Protein AF-A0A835STU7-F1 (afdb_monomer)

Solvent-accessible surface area (backbone atoms only — not comparable to full-atom values): 8896 Å² total; per-residue (Å²): 137,88,80,84,80,77,76,86,88,68,85,77,86,77,66,73,61,92,56,50,31,38,52,43,70,37,87,86,48,97,60,89,40,84,34,76,52,24,31,50,14,72,85,78,58,50,81,31,43,66,49,68,72,41,25,48,78,82,89,59,41,27,31,42,67,61,42,53,78,43,47,87,79,51,60,72,68,56,45,70,73,36,43,72,59,64,46,93,79,81,82,77,76,84,84,81,75,82,87,78,90,77,93,77,83,86,80,93,76,85,87,77,86,77,77,75,83,69,71,57,78,34,59,69,80,65,62,78,86,75,133

pLDDT: mean 74.26, std 24.06, range [31.44, 98.31]

Secondary structure (DSSP, 8-state):
-----------------SS-EEEEE-TT-SS--EEEEEEE-TTT--EEESSTTTEEESSSEEEHHHHHHTGGGS-HHHHHH-HHHHSSS-PPP---------------------------EEPTT------

Structure (mmCIF, N/CA/C/O backbone):
data_AF-A0A835STU7-F1
#
_entry.id   AF-A0A835STU7-F1
#
loop_
_atom_site.group_PDB
_atom_site.id
_atom_site.type_symbol
_atom_site.label_atom_id
_atom_site.label_alt_id
_atom_site.label_comp_id
_atom_site.label_asym_id
_atom_site.label_entity_id
_atom_site.label_seq_id
_atom_site.pdbx_PDB_ins_code
_atom_site.Cartn_x
_atom_site.Cartn_y
_atom_site.Cartn_z
_atom_site.occupancy
_atom_site.B_iso_or_equiv
_atom_site.auth_seq_id
_atom_site.auth_comp_id
_atom_site.auth_asym_id
_atom_site.auth_atom_id
_atom_site.pdbx_PDB_model_num
ATOM 1 N N . MET A 1 1 ? 35.323 -44.794 -15.239 1.00 39.56 1 MET A N 1
ATOM 2 C CA . MET A 1 1 ? 35.415 -43.338 -15.467 1.00 39.56 1 MET A CA 1
ATOM 3 C C . MET A 1 1 ? 34.112 -42.729 -14.961 1.00 39.56 1 MET A C 1
ATOM 5 O O . MET A 1 1 ? 33.110 -42.823 -15.655 1.00 39.56 1 MET A O 1
ATOM 9 N N . HIS A 1 2 ? 34.075 -42.256 -13.714 1.00 40.91 2 HIS A N 1
ATOM 10 C CA . HIS A 1 2 ? 32.907 -41.552 -13.175 1.00 40.91 2 HIS A CA 1
ATOM 11 C C . HIS A 1 2 ? 32.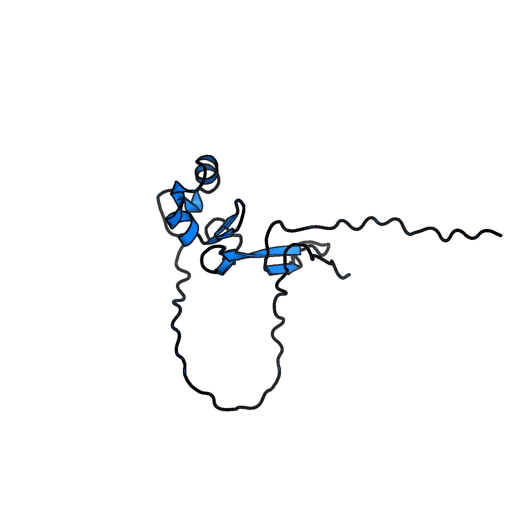988 -40.099 -13.643 1.00 40.91 2 HIS A C 1
ATOM 13 O O . HIS A 1 2 ? 33.998 -39.441 -13.399 1.00 40.91 2 HIS A O 1
ATOM 19 N N . SER A 1 3 ? 31.967 -39.625 -14.350 1.00 51.34 3 SER A N 1
ATOM 20 C CA . SER A 1 3 ? 31.845 -38.21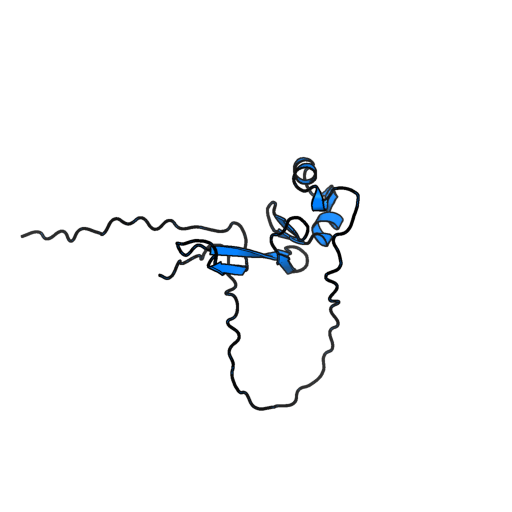9 -14.728 1.00 51.34 3 SER A CA 1
ATOM 21 C C . SER A 1 3 ? 30.687 -37.611 -13.951 1.00 51.34 3 SER A C 1
ATOM 23 O O . SER A 1 3 ? 29.542 -37.656 -14.392 1.00 51.34 3 SER A O 1
ATOM 25 N N . ASP A 1 4 ? 31.007 -37.051 -12.787 1.00 45.44 4 ASP A N 1
ATOM 26 C CA . ASP A 1 4 ? 30.168 -36.076 -12.102 1.00 45.44 4 ASP A CA 1
ATOM 27 C C . ASP A 1 4 ? 30.160 -34.782 -12.923 1.00 45.44 4 ASP A C 1
ATOM 29 O O . ASP A 1 4 ? 31.134 -34.025 -12.958 1.00 45.44 4 ASP A O 1
ATOM 33 N N . ALA A 1 5 ? 29.056 -34.535 -13.625 1.00 53.34 5 ALA A N 1
ATOM 34 C CA . ALA A 1 5 ? 28.780 -33.234 -14.210 1.00 53.34 5 ALA A CA 1
ATOM 35 C C . ALA A 1 5 ? 28.421 -32.268 -13.074 1.00 53.34 5 ALA A C 1
ATOM 37 O O . ALA A 1 5 ? 27.319 -32.303 -12.525 1.00 53.34 5 ALA A O 1
ATOM 38 N N . GLY A 1 6 ? 29.389 -31.428 -12.704 1.00 46.69 6 GLY A N 1
ATOM 39 C CA . GLY A 1 6 ? 29.225 -30.379 -11.708 1.00 46.69 6 GLY A CA 1
ATOM 40 C C . GLY A 1 6 ? 28.032 -29.475 -12.020 1.00 46.69 6 GLY A C 1
ATOM 41 O O . GLY A 1 6 ? 27.916 -28.915 -13.110 1.00 46.69 6 GLY A O 1
ATOM 42 N N . ALA A 1 7 ? 27.147 -29.324 -11.038 1.00 55.91 7 ALA A N 1
ATOM 43 C CA . ALA A 1 7 ? 26.067 -28.353 -11.074 1.00 55.91 7 ALA A CA 1
ATOM 44 C C . ALA A 1 7 ? 26.646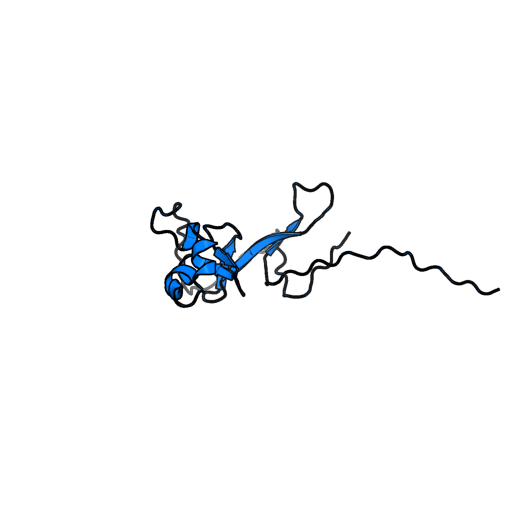 -26.922 -11.069 1.00 55.91 7 ALA A C 1
ATOM 46 O O . ALA A 1 7 ? 27.470 -26.611 -10.203 1.00 55.91 7 ALA A O 1
ATOM 47 N N . PRO A 1 8 ? 26.221 -26.014 -11.968 1.00 55.09 8 PRO A N 1
ATOM 48 C CA . PRO A 1 8 ? 26.595 -24.613 -11.861 1.00 55.09 8 PRO A CA 1
ATOM 49 C C . PRO A 1 8 ? 25.890 -23.989 -10.651 1.00 55.09 8 PRO A C 1
ATOM 51 O O . PRO A 1 8 ? 24.695 -23.688 -10.664 1.00 55.09 8 PRO A O 1
ATOM 54 N N . GLY A 1 9 ? 26.664 -23.808 -9.582 1.00 56.66 9 GLY A N 1
ATOM 55 C CA . GLY A 1 9 ? 26.298 -23.036 -8.405 1.00 56.66 9 GLY A CA 1
ATOM 56 C C . GLY A 1 9 ? 26.135 -21.558 -8.752 1.00 56.66 9 GLY A C 1
ATOM 57 O O . GLY A 1 9 ? 27.097 -20.798 -8.766 1.00 56.66 9 GLY A O 1
ATOM 58 N N . GLY A 1 10 ? 24.895 -21.153 -8.999 1.00 57.88 10 GLY A N 1
ATOM 59 C CA . GLY A 1 10 ? 24.455 -19.763 -9.027 1.00 57.88 10 GLY A CA 1
ATOM 60 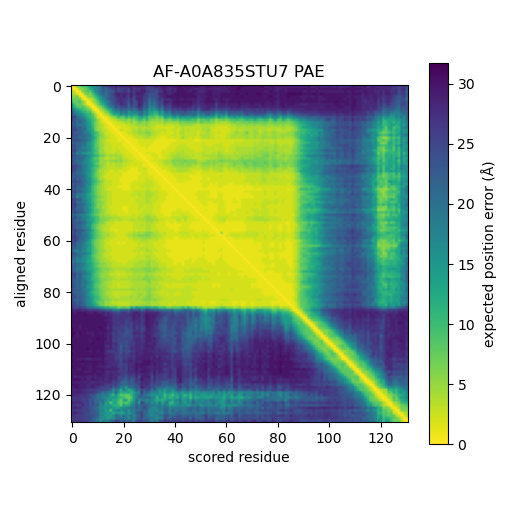C C . GLY A 1 10 ? 23.115 -19.685 -8.314 1.00 57.88 10 GLY A C 1
ATOM 61 O O . GLY A 1 10 ? 22.071 -19.845 -8.939 1.00 57.88 10 GLY A O 1
ATOM 62 N N . GLY A 1 11 ? 23.128 -19.523 -6.989 1.00 61.84 11 GLY A N 1
ATOM 63 C CA . GLY A 1 11 ? 21.901 -19.459 -6.198 1.00 61.84 11 GLY A CA 1
ATOM 64 C C . GLY A 1 11 ? 21.037 -18.278 -6.640 1.00 61.84 11 GLY A C 1
ATOM 65 O O . GLY A 1 11 ? 21.363 -17.127 -6.355 1.00 61.84 11 GLY A O 1
ATOM 66 N N . ALA A 1 12 ? 19.944 -18.550 -7.354 1.00 68.19 12 ALA A N 1
ATOM 67 C CA . ALA A 1 12 ? 18.997 -17.523 -7.761 1.00 68.19 12 ALA A CA 1
ATOM 68 C C . ALA A 1 12 ? 18.354 -16.895 -6.514 1.00 68.19 12 ALA A C 1
ATOM 70 O O . ALA A 1 12 ? 17.641 -17.561 -5.763 1.00 68.19 12 ALA A O 1
ATOM 71 N N . CYS A 1 13 ? 18.594 -15.599 -6.293 1.00 70.31 13 CYS A N 1
ATOM 72 C CA . CYS A 1 13 ? 17.908 -14.846 -5.248 1.00 70.31 13 CYS A CA 1
ATOM 73 C C . CYS A 1 13 ? 16.433 -14.685 -5.640 1.00 70.31 13 CYS A C 1
ATOM 75 O O . CYS A 1 13 ? 16.087 -13.882 -6.510 1.00 70.31 13 CYS A O 1
ATOM 77 N N . ARG A 1 14 ? 15.561 -15.488 -5.022 1.00 77.50 14 ARG A N 1
ATOM 78 C CA . ARG A 1 14 ? 14.112 -15.430 -5.229 1.00 77.50 14 ARG A CA 1
ATOM 79 C C . ARG A 1 14 ? 13.521 -14.346 -4.330 1.00 77.50 14 ARG A C 1
ATOM 81 O O . ARG A 1 14 ? 13.524 -14.477 -3.111 1.00 77.50 14 ARG A O 1
ATOM 88 N N . VAL A 1 15 ? 12.983 -13.293 -4.937 1.00 81.25 15 VAL A N 1
ATOM 89 C CA . VAL A 1 15 ? 12.248 -12.240 -4.223 1.00 81.25 15 VAL A CA 1
ATOM 90 C C . VAL A 1 15 ? 10.762 -12.587 -4.225 1.00 81.25 15 VAL A C 1
ATOM 92 O O . VAL A 1 15 ? 10.191 -12.850 -5.280 1.00 81.25 15 VAL A O 1
ATOM 95 N N . ALA A 1 16 ? 10.125 -12.581 -3.055 1.00 88.38 16 ALA A N 1
ATOM 96 C CA . ALA A 1 16 ? 8.685 -12.778 -2.916 1.00 88.38 16 ALA A CA 1
ATOM 97 C C . ALA A 1 16 ? 8.037 -11.531 -2.306 1.00 88.38 16 ALA A C 1
ATOM 99 O O . ALA A 1 16 ? 8.490 -11.026 -1.281 1.00 88.38 16 ALA A O 1
ATOM 100 N N . PHE A 1 17 ? 6.956 -11.050 -2.921 1.00 88.81 17 PHE A N 1
ATOM 101 C CA . PHE A 1 17 ? 6.159 -9.955 -2.370 1.00 88.81 17 PHE A CA 1
ATOM 102 C C . PHE A 1 17 ? 5.135 -10.485 -1.361 1.00 88.81 17 PHE A C 1
ATOM 104 O O . PHE A 1 17 ? 4.542 -11.551 -1.548 1.00 88.81 17 PHE A O 1
ATOM 111 N N . LEU A 1 18 ? 4.907 -9.715 -0.294 1.00 91.12 18 LEU A N 1
ATOM 112 C CA . LEU A 1 18 ? 3.940 -10.051 0.759 1.00 91.12 18 LEU A CA 1
ATOM 113 C C . LEU A 1 18 ? 2.479 -9.854 0.315 1.00 91.12 18 LEU A C 1
ATOM 115 O O . LEU A 1 18 ? 1.562 -10.338 0.976 1.00 91.12 18 LEU A O 1
ATOM 119 N N . GLU A 1 19 ? 2.265 -9.189 -0.820 1.00 92.19 19 GLU A N 1
ATOM 120 C CA . GLU A 1 19 ? 0.961 -8.897 -1.411 1.00 92.19 19 GLU A CA 1
ATOM 121 C C . GLU A 1 19 ? 0.912 -9.224 -2.909 1.00 92.19 19 GLU A C 1
ATOM 123 O O . GLU A 1 19 ? 1.939 -9.313 -3.582 1.00 92.19 19 GLU A O 1
ATOM 128 N N . GLN A 1 20 ? -0.304 -9.388 -3.440 1.00 90.44 20 GLN A N 1
ATOM 129 C CA . GLN A 1 20 ? -0.534 -9.323 -4.885 1.00 90.44 20 GLN A CA 1
ATOM 130 C C . GLN A 1 20 ? -0.252 -7.898 -5.354 1.00 90.44 20 GLN A C 1
ATOM 132 O O . GLN A 1 20 ? -0.633 -6.961 -4.669 1.00 90.44 20 GLN A O 1
ATOM 137 N N . GLY A 1 21 ? 0.345 -7.723 -6.530 1.00 94.00 21 GLY A N 1
ATOM 138 C CA . GLY A 1 21 ? 0.637 -6.389 -7.034 1.00 94.00 21 GLY A CA 1
ATOM 139 C C . GLY A 1 21 ? 0.904 -6.333 -8.527 1.00 94.00 21 GLY A C 1
ATOM 140 O O . GLY A 1 21 ? 0.984 -7.357 -9.215 1.00 94.00 21 GLY A O 1
ATOM 141 N N . TRP A 1 22 ? 1.018 -5.105 -9.017 1.00 95.62 22 TRP A N 1
ATOM 142 C CA . TRP A 1 22 ? 1.492 -4.807 -10.362 1.00 95.62 22 TRP A CA 1
ATOM 143 C C . TRP A 1 22 ? 2.981 -4.504 -10.300 1.00 95.62 22 TRP A C 1
ATOM 145 O O . TRP A 1 22 ? 3.409 -3.643 -9.531 1.00 95.62 22 TRP A O 1
ATOM 155 N N . LEU A 1 23 ? 3.751 -5.227 -11.107 1.00 94.88 23 LEU A N 1
ATOM 156 C CA . LEU A 1 23 ? 5.199 -5.102 -11.174 1.00 94.88 23 LEU A CA 1
ATOM 157 C C . LEU A 1 23 ? 5.619 -4.510 -12.520 1.00 94.88 23 LEU A C 1
ATOM 159 O O . LEU A 1 23 ? 5.008 -4.806 -13.549 1.00 94.88 23 LEU A O 1
ATOM 163 N N . ALA A 1 24 ? 6.697 -3.740 -12.500 1.00 93.88 24 ALA A N 1
ATOM 164 C CA . ALA A 1 24 ? 7.484 -3.382 -13.673 1.00 93.88 24 ALA A CA 1
ATOM 165 C C . ALA A 1 24 ? 8.940 -3.820 -13.470 1.00 93.88 24 ALA A C 1
ATOM 167 O O . ALA A 1 24 ? 9.345 -4.131 -12.350 1.00 93.88 24 ALA A O 1
ATOM 168 N N . VAL A 1 25 ? 9.726 -3.853 -14.544 1.00 93.88 25 VAL A N 1
ATOM 169 C CA . VAL A 1 25 ? 11.188 -3.854 -14.408 1.00 93.88 25 VAL A CA 1
ATOM 170 C C . VAL A 1 25 ? 11.596 -2.441 -14.018 1.00 93.88 25 VAL A C 1
ATOM 172 O O . VAL A 1 25 ? 11.127 -1.484 -14.631 1.00 93.88 25 VAL A O 1
ATOM 175 N N . ASP A 1 26 ? 12.419 -2.316 -12.986 1.00 93.50 26 ASP A N 1
ATOM 176 C CA . ASP A 1 26 ? 12.934 -1.026 -12.546 1.00 93.50 26 ASP A CA 1
ATOM 177 C C . ASP A 1 26 ? 13.786 -0.386 -13.662 1.00 93.50 26 ASP A C 1
ATOM 179 O O . ASP A 1 26 ? 14.819 -0.957 -14.026 1.00 93.50 26 ASP A O 1
ATOM 183 N N . PRO A 1 27 ? 13.378 0.770 -14.223 1.00 94.88 27 PRO A N 1
ATOM 184 C CA . PRO A 1 27 ? 14.104 1.411 -15.316 1.00 94.88 27 PRO A CA 1
ATOM 185 C C . PRO A 1 27 ? 15.380 2.129 -14.852 1.00 94.88 27 PRO A C 1
ATOM 187 O O . PRO A 1 27 ? 16.178 2.543 -15.689 1.00 94.88 27 PRO A O 1
ATOM 190 N N . PHE A 1 28 ? 15.577 2.302 -13.542 1.00 95.31 28 PHE A N 1
ATOM 191 C CA . PHE A 1 28 ? 16.705 3.042 -12.973 1.00 95.31 28 PHE A CA 1
ATOM 192 C C . PHE A 1 28 ? 17.839 2.130 -12.497 1.00 95.31 28 PHE A C 1
ATOM 194 O O . PHE A 1 28 ? 18.922 2.609 -12.157 1.00 95.31 28 PHE A O 1
ATOM 201 N N . LEU A 1 29 ? 17.619 0.813 -12.468 1.00 92.38 29 LEU A N 1
ATOM 202 C CA . LEU A 1 29 ? 18.624 -0.154 -12.047 1.00 92.38 29 LEU A CA 1
ATOM 203 C C . LEU A 1 29 ? 19.350 -0.770 -13.245 1.00 92.38 29 LEU A C 1
ATOM 205 O O . LEU A 1 29 ? 18.738 -1.266 -14.182 1.00 92.38 29 LEU A O 1
ATOM 209 N N . VAL A 1 30 ? 20.683 -0.836 -13.151 1.00 93.25 30 VAL A N 1
ATOM 210 C CA . VAL A 1 30 ? 21.553 -1.469 -14.165 1.00 93.25 30 VAL A CA 1
ATOM 211 C C . VAL A 1 30 ? 21.231 -2.959 -14.349 1.00 93.25 30 VAL A C 1
ATOM 213 O O . VAL A 1 30 ? 21.414 -3.515 -15.427 1.00 93.25 30 VAL A O 1
ATOM 216 N N . LYS A 1 31 ? 20.757 -3.624 -13.290 1.00 90.81 31 LYS A N 1
ATOM 217 C CA . LYS A 1 31 ? 20.304 -5.021 -13.325 1.00 90.81 31 LYS A CA 1
ATOM 218 C C . LYS A 1 31 ? 18.789 -5.050 -13.205 1.00 90.81 31 LYS A C 1
ATOM 220 O O . LYS A 1 31 ? 18.256 -4.432 -12.284 1.00 90.81 31 LYS A O 1
ATOM 225 N N . ALA A 1 32 ? 18.130 -5.833 -14.058 1.00 89.38 32 ALA A N 1
ATOM 226 C CA . ALA A 1 32 ? 16.685 -6.014 -14.018 1.00 89.38 32 ALA A CA 1
ATOM 227 C C . ALA A 1 32 ? 16.234 -6.489 -12.626 1.00 89.38 32 ALA A C 1
ATOM 229 O O . ALA A 1 32 ? 16.597 -7.575 -12.164 1.00 89.38 32 ALA A O 1
ATOM 230 N N . ARG A 1 33 ? 15.443 -5.657 -11.945 1.00 89.62 33 ARG A N 1
ATOM 231 C CA . ARG A 1 33 ? 14.794 -5.987 -10.672 1.00 89.62 33 ARG A CA 1
ATOM 232 C C . ARG A 1 33 ? 13.318 -5.605 -10.726 1.00 89.62 33 ARG A C 1
ATOM 234 O O . ARG A 1 33 ? 12.966 -4.669 -11.441 1.00 89.62 33 ARG A O 1
ATOM 241 N N . PRO A 1 34 ? 12.448 -6.315 -9.993 1.00 91.31 34 PRO A N 1
ATOM 242 C CA . PRO A 1 34 ? 11.037 -5.973 -9.948 1.00 91.31 34 PRO A CA 1
ATOM 243 C C . PRO A 1 34 ? 10.806 -4.707 -9.112 1.00 91.31 34 PRO A C 1
ATOM 245 O O . PRO A 1 34 ? 11.225 -4.635 -7.958 1.00 91.31 34 PRO A O 1
ATOM 248 N N . LEU A 1 35 ? 10.067 -3.755 -9.675 1.00 93.25 35 LEU A N 1
ATOM 249 C CA . LEU A 1 35 ? 9.530 -2.577 -9.002 1.00 93.25 35 LEU A CA 1
ATOM 250 C C . LEU A 1 35 ? 8.030 -2.775 -8.763 1.00 93.25 35 LEU A C 1
ATOM 252 O O . LEU A 1 35 ? 7.269 -2.982 -9.710 1.00 93.25 35 LEU A O 1
ATOM 256 N N . LEU A 1 36 ? 7.592 -2.704 -7.504 1.00 94.44 36 LEU A N 1
ATOM 257 C CA . LEU A 1 36 ? 6.174 -2.766 -7.149 1.00 94.44 36 LEU A CA 1
ATOM 258 C C . LEU A 1 36 ? 5.517 -1.399 -7.352 1.00 94.44 36 LEU A C 1
ATOM 260 O O . LEU A 1 36 ? 5.832 -0.444 -6.650 1.00 94.44 36 LEU A O 1
ATOM 264 N N . LEU A 1 37 ? 4.567 -1.323 -8.282 1.00 96.38 37 LEU A N 1
ATOM 265 C CA . LEU A 1 37 ? 3.856 -0.084 -8.609 1.00 96.38 37 LEU A CA 1
ATOM 266 C C . LEU A 1 37 ? 2.636 0.141 -7.712 1.00 96.38 37 LEU A C 1
ATOM 268 O O . LEU A 1 37 ? 2.289 1.276 -7.383 1.00 96.38 37 LEU A O 1
ATOM 272 N N . GLY A 1 38 ? 1.972 -0.943 -7.312 1.00 96.75 38 GLY A N 1
ATOM 273 C CA . GLY A 1 38 ? 0.744 -0.883 -6.530 1.00 96.75 38 GLY A CA 1
ATOM 274 C C . GLY A 1 38 ? 0.077 -2.240 -6.341 1.00 96.75 38 GLY A C 1
ATOM 275 O O . GLY A 1 38 ? 0.574 -3.261 -6.822 1.00 96.75 38 GLY A O 1
ATOM 276 N N . SER A 1 39 ? -1.082 -2.237 -5.687 1.00 97.44 39 SER A N 1
ATOM 277 C CA . SER A 1 39 ? -1.931 -3.420 -5.514 1.00 97.44 39 SER A CA 1
ATOM 278 C C . SER A 1 39 ? -3.413 -3.050 -5.365 1.00 97.44 39 SER A C 1
ATOM 280 O O . SER A 1 39 ? -3.742 -1.876 -5.158 1.00 97.44 39 SER A O 1
ATOM 282 N N . PRO A 1 40 ? -4.351 -4.000 -5.538 1.00 98.00 40 PRO A N 1
ATOM 283 C CA . PRO A 1 40 ? -5.756 -3.737 -5.250 1.00 98.00 40 PRO A CA 1
ATOM 284 C C . PRO A 1 40 ? -5.967 -3.463 -3.755 1.00 98.00 40 PRO A C 1
ATOM 286 O O . PRO A 1 40 ? -5.445 -4.169 -2.893 1.00 98.00 40 PRO A O 1
ATOM 289 N N . CYS A 1 41 ? -6.791 -2.463 -3.437 1.00 98.06 41 CYS A N 1
ATOM 290 C CA . CYS A 1 41 ? -7.248 -2.238 -2.070 1.00 98.06 41 CYS A CA 1
ATOM 291 C C . CYS A 1 41 ? -7.999 -3.471 -1.553 1.00 98.06 41 CYS A C 1
ATOM 293 O O . CYS A 1 41 ? -8.941 -3.946 -2.178 1.00 98.06 41 CYS A O 1
ATOM 295 N N . SER A 1 42 ? -7.653 -3.945 -0.365 1.00 97.44 42 SER A N 1
ATOM 296 C CA . SER A 1 42 ? -8.194 -5.195 0.175 1.00 97.44 42 SER A CA 1
ATOM 297 C C 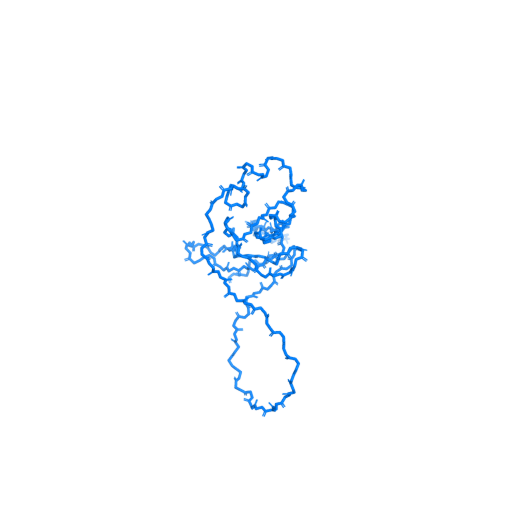. SER A 1 42 ? -9.679 -5.132 0.529 1.00 97.44 42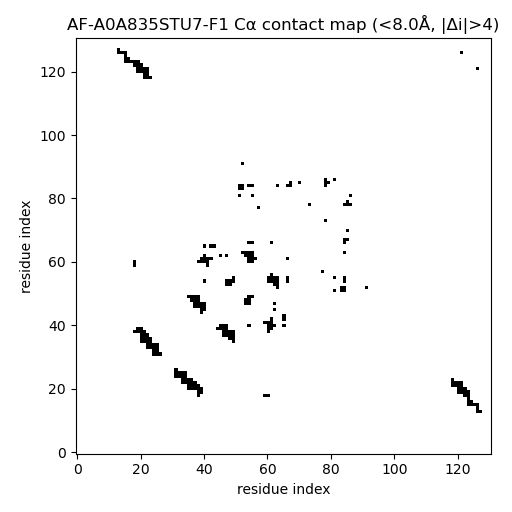 SER A C 1
ATOM 299 O O . SER A 1 42 ? -10.312 -6.178 0.617 1.00 97.44 42 SER A O 1
ATOM 301 N N . LEU A 1 43 ? -10.233 -3.927 0.723 1.00 97.94 43 LEU A N 1
ATOM 302 C CA . LEU A 1 43 ? -11.657 -3.733 1.021 1.00 97.94 43 LEU A CA 1
ATOM 303 C C . LEU A 1 43 ? -12.478 -3.436 -0.234 1.00 97.94 43 LEU A C 1
ATOM 305 O O . LEU A 1 43 ? -13.472 -4.102 -0.483 1.00 97.94 43 LEU A O 1
ATOM 309 N N . CYS A 1 44 ? -12.065 -2.449 -1.036 1.00 98.06 44 CYS A N 1
ATOM 310 C CA . CYS A 1 44 ? -12.858 -1.993 -2.186 1.00 98.06 44 CYS A CA 1
ATOM 311 C C . CYS A 1 44 ? -12.318 -2.434 -3.552 1.00 98.06 44 CYS A C 1
ATOM 313 O O . CYS A 1 44 ? -12.869 -2.030 -4.569 1.00 98.06 44 CYS A O 1
ATOM 315 N N . GLN A 1 45 ? -11.220 -3.194 -3.599 1.00 97.44 45 GLN A N 1
ATOM 316 C CA . GLN A 1 45 ? -10.571 -3.713 -4.816 1.00 97.44 45 GLN A CA 1
ATOM 317 C C . GLN A 1 45 ? -10.098 -2.659 -5.834 1.00 97.44 45 GLN A C 1
ATOM 319 O O . GLN A 1 45 ? -9.518 -3.015 -6.860 1.00 97.44 45 GLN A O 1
ATOM 324 N N . ARG A 1 46 ? -10.261 -1.359 -5.544 1.00 97.44 46 ARG A N 1
ATOM 325 C CA . ARG A 1 46 ? -9.741 -0.272 -6.383 1.00 97.44 46 ARG A CA 1
ATOM 326 C C . ARG A 1 46 ? -8.218 -0.368 -6.516 1.00 97.44 46 ARG A C 1
ATOM 328 O O . ARG A 1 46 ? -7.551 -0.607 -5.502 1.00 97.44 46 ARG A O 1
ATOM 335 N N . PRO A 1 47 ? -7.662 -0.161 -7.722 1.00 97.25 47 PRO A N 1
ATOM 336 C CA . PRO A 1 47 ? -6.222 -0.124 -7.909 1.00 97.25 47 PRO A CA 1
ATOM 337 C C . PRO A 1 47 ? -5.635 1.082 -7.183 1.00 97.25 47 PRO A C 1
ATOM 339 O O . PRO A 1 47 ? -6.135 2.197 -7.321 1.00 97.25 47 PRO A O 1
ATOM 342 N N . VAL A 1 48 ? -4.581 0.855 -6.404 1.00 97.94 48 VAL A N 1
ATOM 343 C CA . VAL A 1 48 ? -3.851 1.920 -5.718 1.00 97.94 48 VAL A CA 1
ATOM 344 C C . VAL A 1 48 ? -2.351 1.728 -5.840 1.00 97.94 48 VAL A C 1
ATOM 346 O O . VAL A 1 48 ? -1.846 0.608 -5.845 1.00 97.94 48 VAL A O 1
ATOM 349 N N . CYS A 1 49 ? -1.650 2.847 -5.939 1.00 97.12 49 CYS A N 1
ATOM 350 C CA . CYS A 1 49 ? -0.204 2.931 -6.019 1.00 97.12 49 CYS A CA 1
ATOM 351 C C . CYS A 1 49 ? 0.474 2.807 -4.650 1.00 97.12 49 CYS A C 1
ATOM 353 O O . CYS A 1 49 ? -0.170 3.003 -3.616 1.00 97.12 49 CYS A O 1
ATOM 355 N N . VAL A 1 50 ? 1.777 2.508 -4.632 1.00 96.44 50 VAL A N 1
ATOM 356 C CA . VAL A 1 50 ? 2.544 2.337 -3.381 1.00 96.44 50 VAL A CA 1
ATOM 357 C C . VAL A 1 50 ? 2.893 3.634 -2.642 1.00 96.44 50 VAL A C 1
ATOM 359 O O . VAL A 1 50 ? 3.418 3.559 -1.537 1.00 96.44 50 VAL A O 1
ATOM 362 N N . ALA A 1 51 ? 2.597 4.801 -3.222 1.00 95.88 51 ALA A N 1
ATOM 363 C CA . ALA A 1 51 ? 2.911 6.096 -2.624 1.00 95.88 51 ALA A CA 1
ATOM 364 C C . ALA A 1 51 ? 2.185 6.316 -1.283 1.00 95.88 51 ALA A C 1
ATOM 366 O O . ALA A 1 51 ? 1.023 5.933 -1.121 1.00 95.88 51 ALA A O 1
ATOM 367 N N . GLU A 1 52 ? 2.844 7.007 -0.352 1.00 91.25 52 GLU A N 1
ATOM 368 C CA . GLU A 1 52 ? 2.394 7.167 1.041 1.00 91.25 52 GLU A CA 1
ATOM 369 C C . GLU A 1 52 ? 1.050 7.906 1.190 1.00 91.25 52 GLU A C 1
ATOM 371 O O . GLU A 1 52 ? 0.313 7.663 2.140 1.00 91.25 52 GLU A O 1
ATOM 376 N N . GLY A 1 53 ? 0.679 8.768 0.237 1.00 93.94 53 GLY A N 1
ATOM 377 C CA . GLY A 1 53 ? -0.636 9.433 0.201 1.00 93.94 53 GLY A CA 1
ATOM 378 C C . GLY A 1 53 ? -1.734 8.647 -0.532 1.00 93.94 53 GLY A C 1
ATOM 379 O O . GLY A 1 53 ? -2.900 9.035 -0.522 1.00 93.94 53 GLY A O 1
ATOM 380 N N . CYS A 1 54 ? -1.370 7.546 -1.188 1.00 96.31 54 CYS A N 1
ATOM 381 C CA . CYS A 1 54 ? -2.232 6.765 -2.077 1.00 96.31 54 CYS A CA 1
ATOM 382 C C . CYS A 1 54 ? -2.830 5.560 -1.342 1.00 96.31 54 CYS A C 1
ATOM 384 O O . CYS A 1 54 ? -4.028 5.257 -1.445 1.00 96.31 54 CYS A O 1
ATOM 386 N N . SER A 1 55 ? -1.989 4.861 -0.576 1.00 97.12 55 SER A N 1
ATOM 387 C CA . SER A 1 55 ? -2.372 3.644 0.127 1.00 97.12 55 SER A CA 1
ATOM 388 C C . SER A 1 55 ? -1.468 3.322 1.316 1.00 97.12 55 SER A C 1
ATOM 390 O O . SER A 1 55 ? -0.326 3.757 1.390 1.00 97.12 55 SER A O 1
ATOM 392 N N . LEU A 1 56 ? -1.992 2.502 2.225 1.00 96.94 56 LEU A N 1
ATOM 393 C CA . LEU A 1 56 ? -1.298 1.964 3.390 1.00 96.94 56 LEU A CA 1
ATOM 394 C C . LEU A 1 56 ? -1.067 0.467 3.199 1.00 96.94 56 LEU A C 1
ATOM 396 O O . LEU A 1 56 ? -2.036 -0.251 2.949 1.00 96.94 56 LEU A O 1
ATOM 400 N N . PHE A 1 57 ? 0.160 -0.018 3.390 1.00 96.25 57 PHE A N 1
ATOM 401 C CA . PHE A 1 57 ? 0.427 -1.444 3.586 1.00 96.25 57 PHE A CA 1
ATOM 402 C C . PHE A 1 57 ? 0.703 -1.724 5.069 1.00 96.25 57 PHE A C 1
ATOM 404 O O . PHE A 1 57 ? 1.567 -1.091 5.668 1.00 96.25 57 PHE A O 1
ATOM 411 N N . TYR A 1 58 ? -0.038 -2.668 5.654 1.00 93.19 58 TYR A N 1
ATOM 412 C CA . TYR A 1 58 ? 0.207 -3.186 7.007 1.00 93.19 58 TYR A CA 1
ATOM 413 C C . TYR A 1 58 ? 0.310 -4.717 6.965 1.00 93.19 58 TYR A C 1
ATOM 415 O O . TYR A 1 58 ? 1.397 -5.263 6.837 1.00 93.19 58 TYR A O 1
ATOM 423 N N . ALA A 1 59 ? -0.831 -5.411 6.980 1.00 92.50 59 ALA A N 1
ATOM 424 C CA . ALA A 1 59 ? -0.928 -6.838 6.646 1.00 92.50 59 ALA A CA 1
ATOM 425 C C . ALA A 1 59 ? -1.407 -7.058 5.200 1.00 92.50 59 ALA A C 1
ATOM 427 O O . ALA A 1 59 ? -1.145 -8.087 4.580 1.00 92.50 59 ALA A O 1
ATOM 428 N N . LYS A 1 60 ? -2.150 -6.080 4.677 1.00 95.44 60 LYS A N 1
ATOM 429 C CA . LYS A 1 60 ? -2.623 -5.979 3.298 1.00 95.44 60 LYS A CA 1
ATOM 430 C C . LYS A 1 60 ? -2.645 -4.499 2.906 1.00 95.44 60 LYS A C 1
ATOM 432 O O . LYS A 1 60 ? -2.506 -3.640 3.783 1.00 95.44 60 LYS A O 1
ATOM 437 N N . ARG A 1 61 ? -2.839 -4.193 1.621 1.00 97.31 61 ARG A N 1
ATOM 438 C CA . ARG A 1 61 ? -2.944 -2.806 1.152 1.00 97.31 61 ARG A CA 1
ATOM 439 C C . ARG A 1 61 ? -4.365 -2.275 1.225 1.00 97.31 61 ARG A C 1
ATOM 441 O O . ARG A 1 61 ? -5.314 -2.951 0.822 1.00 97.31 61 ARG A O 1
ATOM 448 N N . PHE A 1 62 ? -4.497 -1.042 1.692 1.00 98.06 62 PHE A N 1
ATOM 449 C CA . PHE A 1 62 ? -5.750 -0.303 1.781 1.00 98.06 62 PHE A CA 1
ATOM 450 C C . PHE A 1 62 ? -5.581 1.049 1.097 1.00 98.06 62 PHE A C 1
ATOM 452 O O . PHE A 1 62 ? -4.596 1.739 1.336 1.00 98.06 62 PHE A O 1
ATOM 459 N N . CYS A 1 63 ? -6.533 1.452 0.255 1.00 98.31 63 CYS A N 1
ATOM 460 C CA . CYS A 1 63 ? -6.542 2.817 -0.265 1.00 98.31 63 CYS A CA 1
ATOM 461 C C . CYS A 1 63 ? -6.698 3.820 0.883 1.00 98.31 63 CYS A C 1
ATOM 463 O O . CYS A 1 63 ? -7.282 3.487 1.918 1.00 98.31 63 CYS A O 1
ATOM 465 N N . VAL A 1 64 ? -6.234 5.054 0.682 1.00 97.31 64 VAL A N 1
ATOM 466 C CA . VAL A 1 64 ? -6.303 6.115 1.700 1.00 97.31 64 VAL A CA 1
ATOM 467 C C . VAL A 1 64 ? -7.710 6.288 2.293 1.00 97.31 64 VAL A C 1
ATOM 469 O O . VAL A 1 64 ? -7.860 6.423 3.504 1.00 97.31 64 VAL A O 1
ATOM 472 N N . HIS A 1 65 ? -8.761 6.184 1.472 1.00 97.69 65 HIS A N 1
ATOM 473 C CA . HIS A 1 65 ? -10.148 6.277 1.939 1.00 97.69 65 HIS A CA 1
ATOM 474 C C . HIS A 1 65 ? -10.526 5.129 2.879 1.00 97.69 65 HIS A C 1
ATOM 476 O O . HIS A 1 65 ? -11.088 5.362 3.944 1.00 97.69 65 HIS A O 1
ATOM 482 N N . CYS A 1 66 ? -10.202 3.890 2.500 1.00 98.25 66 CYS A N 1
ATOM 483 C CA . CYS A 1 66 ? -10.478 2.710 3.314 1.00 98.25 66 CYS A CA 1
ATOM 484 C C . CYS A 1 66 ? -9.658 2.709 4.608 1.00 98.25 66 CYS A C 1
ATOM 486 O O . CYS A 1 66 ? -10.187 2.324 5.646 1.00 98.25 66 CYS A O 1
ATOM 488 N N . ALA A 1 67 ? -8.401 3.157 4.558 1.00 97.56 67 ALA A N 1
ATOM 489 C CA . ALA A 1 67 ? -7.551 3.274 5.738 1.00 97.56 67 ALA A CA 1
ATOM 490 C C . ALA A 1 67 ? -8.116 4.301 6.732 1.00 97.56 67 ALA A C 1
ATOM 492 O O . ALA A 1 67 ? -8.300 3.977 7.901 1.00 97.56 67 ALA A O 1
ATOM 493 N N . ARG A 1 68 ? -8.482 5.502 6.260 1.00 96.62 68 ARG A N 1
ATOM 494 C CA . ARG A 1 68 ? -9.080 6.557 7.097 1.00 96.62 68 ARG A CA 1
ATOM 495 C C . ARG A 1 68 ? -10.438 6.156 7.674 1.00 96.62 68 ARG A C 1
ATOM 497 O O . ARG A 1 68 ? -10.660 6.329 8.865 1.00 96.62 68 ARG A O 1
ATOM 504 N N . ALA A 1 69 ? -11.317 5.565 6.862 1.00 97.56 69 ALA A N 1
ATOM 505 C CA . ALA A 1 69 ? -12.632 5.104 7.317 1.00 97.56 69 ALA A CA 1
ATOM 506 C C . ALA A 1 69 ? -12.549 4.012 8.400 1.00 97.56 69 ALA A C 1
ATOM 508 O O . ALA A 1 69 ? -13.481 3.847 9.176 1.00 97.56 69 ALA A O 1
ATOM 509 N N . ASN A 1 70 ? -11.429 3.285 8.464 1.00 96.94 70 ASN A N 1
ATOM 510 C CA . ASN A 1 70 ? -11.186 2.222 9.438 1.00 96.94 70 ASN A CA 1
ATOM 511 C C . ASN A 1 70 ? -10.022 2.562 10.383 1.00 96.94 70 ASN A C 1
ATOM 513 O O . ASN A 1 70 ? -9.378 1.656 10.905 1.00 96.94 70 ASN A O 1
ATOM 517 N N . ALA A 1 71 ? -9.728 3.848 10.607 1.00 95.69 71 ALA A N 1
ATOM 518 C CA . ALA A 1 71 ? -8.548 4.284 11.359 1.00 95.69 71 ALA A CA 1
ATOM 519 C C . ALA A 1 71 ? -8.458 3.649 12.760 1.00 95.69 71 ALA A C 1
ATOM 521 O O . ALA A 1 71 ? -7.379 3.242 13.186 1.00 95.69 71 ALA A O 1
ATOM 522 N N . ALA A 1 72 ? -9.596 3.486 13.440 1.00 96.00 72 ALA A N 1
ATOM 523 C CA . ALA A 1 72 ? -9.675 2.877 14.768 1.00 96.00 72 ALA A CA 1
ATOM 524 C C . ALA A 1 72 ? -9.264 1.390 14.808 1.00 96.00 72 ALA A C 1
ATOM 526 O O . ALA A 1 72 ? -8.900 0.891 15.868 1.00 96.00 72 ALA A O 1
ATOM 527 N N . ALA A 1 73 ? -9.292 0.681 13.673 1.00 95.94 73 ALA A N 1
ATOM 528 C CA . ALA A 1 73 ? -8.877 -0.720 13.587 1.00 95.94 73 ALA A CA 1
ATOM 529 C C . ALA A 1 73 ? -7.352 -0.892 13.451 1.00 95.94 73 ALA A C 1
ATOM 531 O O . ALA A 1 73 ? -6.844 -2.008 13.570 1.00 95.94 73 ALA A O 1
ATOM 532 N N . PHE A 1 74 ? -6.612 0.189 13.180 1.00 95.81 74 PHE A N 1
ATOM 533 C CA . PHE A 1 74 ? -5.157 0.149 13.066 1.00 95.81 74 PHE A CA 1
ATOM 534 C C . PHE A 1 74 ? -4.492 0.452 14.417 1.00 95.81 74 PHE A C 1
ATOM 536 O O . PHE A 1 74 ? -4.884 1.414 15.081 1.00 95.81 74 PHE A O 1
ATOM 543 N N . PRO A 1 75 ? -3.445 -0.299 14.816 1.00 96.38 75 PRO A N 1
ATOM 544 C CA . PRO A 1 75 ? -2.688 -0.006 16.030 1.00 96.38 75 PRO A CA 1
ATOM 545 C C . PRO A 1 75 ? -2.094 1.415 16.022 1.00 96.38 75 PRO A C 1
ATOM 547 O O . PRO A 1 75 ? -1.659 1.872 14.962 1.00 96.38 75 PRO A O 1
ATOM 550 N N . PRO A 1 76 ? -1.940 2.089 17.180 1.00 94.88 76 PRO A N 1
ATOM 551 C CA . PRO A 1 76 ? -1.405 3.456 17.249 1.00 94.88 76 PRO A CA 1
ATOM 552 C C . PRO A 1 76 ? -0.030 3.644 16.591 1.00 94.88 76 PRO A C 1
ATOM 554 O O . PRO A 1 76 ? 0.279 4.718 16.078 1.00 94.88 76 PRO A O 1
ATOM 557 N N . ALA A 1 77 ? 0.802 2.598 16.565 1.00 96.19 77 ALA A N 1
ATOM 558 C CA . ALA A 1 77 ? 2.091 2.620 15.873 1.00 96.19 77 ALA A CA 1
ATOM 559 C C . ALA A 1 77 ? 1.946 2.884 14.362 1.00 96.19 77 ALA A C 1
ATOM 561 O O . ALA A 1 77 ? 2.764 3.593 13.782 1.00 96.19 77 ALA A O 1
ATOM 562 N N . VAL A 1 78 ? 0.879 2.378 13.737 1.00 95.50 78 VAL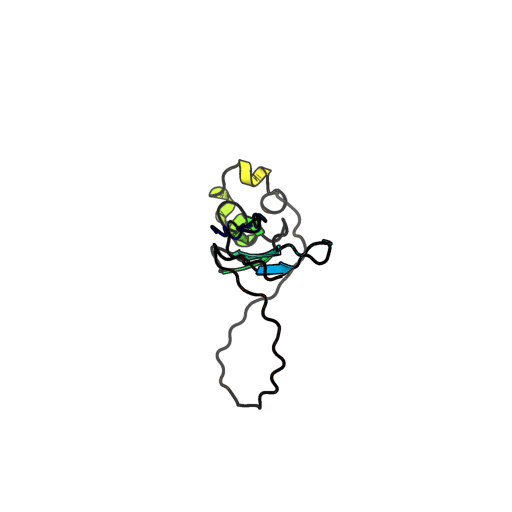 A N 1
ATOM 563 C CA . VAL A 1 78 ? 0.598 2.580 12.308 1.00 95.50 78 VAL A CA 1
ATOM 564 C C . VAL A 1 78 ? 0.214 4.032 12.024 1.00 95.50 78 VAL A C 1
ATOM 566 O O . VAL A 1 78 ? 0.616 4.584 11.006 1.00 95.50 78 VAL A O 1
ATOM 569 N N . HIS A 1 79 ? -0.495 4.685 12.949 1.00 94.88 79 HIS A N 1
ATOM 570 C CA . HIS A 1 79 ? -0.852 6.102 12.825 1.00 94.88 79 HIS A CA 1
ATOM 571 C C . HIS A 1 79 ? 0.387 6.994 12.835 1.00 94.88 79 HIS A C 1
ATOM 573 O O . HIS A 1 79 ? 0.508 7.892 12.007 1.00 94.88 79 HIS A O 1
ATOM 579 N N . LYS A 1 80 ? 1.341 6.692 13.726 1.00 94.38 80 LYS A N 1
ATOM 580 C CA . LYS A 1 80 ? 2.633 7.391 13.800 1.00 94.38 80 LYS A CA 1
ATOM 581 C C . LYS A 1 80 ? 3.493 7.155 12.555 1.00 94.38 80 LYS A C 1
ATOM 583 O O . LYS A 1 80 ? 4.171 8.074 12.114 1.00 94.38 80 LYS A O 1
ATOM 588 N N . ALA A 1 81 ? 3.463 5.942 12.000 1.00 93.88 81 ALA A N 1
ATOM 589 C CA . ALA A 1 81 ? 4.259 5.564 10.833 1.00 93.88 81 ALA A CA 1
ATOM 590 C C . ALA A 1 81 ? 3.685 6.065 9.494 1.00 93.88 81 ALA A C 1
ATOM 592 O O . ALA A 1 81 ? 4.429 6.174 8.527 1.00 93.88 81 ALA A O 1
ATOM 593 N N . ALA A 1 82 ? 2.384 6.371 9.423 1.00 94.81 82 ALA A N 1
ATOM 594 C CA . ALA A 1 82 ? 1.717 6.830 8.203 1.00 94.81 82 ALA A CA 1
ATOM 595 C C . ALA A 1 82 ? 1.045 8.210 8.381 1.00 94.81 82 ALA A C 1
ATOM 597 O O . ALA A 1 82 ? -0.180 8.335 8.241 1.00 94.81 82 ALA A O 1
ATOM 598 N N . PRO A 1 83 ? 1.825 9.274 8.654 1.00 93.25 83 PRO A N 1
ATOM 599 C CA . PRO A 1 83 ? 1.287 10.610 8.897 1.00 93.25 83 PRO A CA 1
ATOM 600 C C . PRO A 1 83 ? 0.572 11.204 7.673 1.00 93.25 83 PRO A C 1
ATOM 602 O O . PRO A 1 83 ? -0.391 11.939 7.843 1.00 93.25 83 PRO A O 1
ATOM 605 N N . ALA A 1 84 ? 0.935 10.835 6.439 1.00 91.88 84 ALA A N 1
ATOM 606 C CA . ALA A 1 84 ? 0.211 11.274 5.235 1.00 91.88 84 ALA A CA 1
ATOM 607 C C . ALA A 1 84 ? -1.246 10.756 5.174 1.00 91.88 84 ALA A C 1
ATOM 609 O O . ALA A 1 84 ? -2.113 11.329 4.505 1.00 91.88 84 ALA A O 1
ATOM 610 N N . ILE A 1 85 ? -1.538 9.661 5.883 1.00 94.06 85 ILE A N 1
ATOM 611 C CA . ILE A 1 85 ? -2.852 9.014 5.889 1.00 94.06 85 ILE A CA 1
ATOM 612 C C . ILE A 1 85 ? -3.650 9.422 7.125 1.00 94.06 85 ILE A C 1
ATOM 614 O O . ILE A 1 85 ? -4.830 9.745 6.979 1.00 94.06 85 ILE A O 1
ATOM 618 N N . PHE A 1 86 ? -3.024 9.435 8.304 1.00 94.19 86 PHE A N 1
ATOM 619 C CA . PHE A 1 86 ? -3.702 9.671 9.587 1.00 94.19 86 PHE A CA 1
ATOM 620 C C . PHE A 1 86 ? -3.425 11.046 10.212 1.00 94.19 86 PHE A C 1
ATOM 622 O O . PHE A 1 86 ? -4.099 11.426 11.166 1.00 94.19 86 PHE A O 1
ATOM 629 N N . GLY A 1 87 ? -2.469 11.808 9.681 1.00 85.06 87 GLY A N 1
ATOM 630 C CA . GLY A 1 87 ? -2.207 13.182 10.096 1.00 85.06 87 GLY A CA 1
ATOM 631 C C . GLY A 1 87 ? -3.345 14.102 9.663 1.00 85.06 87 GLY A C 1
ATOM 632 O O . GLY A 1 87 ? -3.739 14.134 8.496 1.00 85.06 87 GLY A O 1
ATOM 633 N N . GLY A 1 88 ? -3.911 14.833 10.621 1.00 69.88 88 GLY A N 1
ATOM 634 C CA . GLY A 1 88 ? -4.980 15.789 10.368 1.00 69.88 88 GLY A CA 1
ATOM 635 C C . GLY A 1 88 ? -4.472 17.014 9.606 1.00 69.88 88 GLY A C 1
ATOM 636 O O . GLY A 1 88 ? -3.975 17.944 10.228 1.00 69.88 88 GLY A O 1
ATOM 637 N N . GLY A 1 89 ? -4.641 17.032 8.279 1.00 56.94 89 GLY A N 1
ATOM 638 C CA . GLY A 1 89 ? -4.624 18.263 7.476 1.00 56.94 89 GLY A CA 1
ATOM 639 C C . GLY A 1 89 ? -3.870 18.201 6.140 1.00 56.94 89 GLY A C 1
ATOM 640 O O . GLY A 1 89 ? -2.716 17.804 6.089 1.00 56.94 89 GLY A O 1
ATOM 641 N N . ALA A 1 90 ? -4.546 18.703 5.097 1.00 43.06 90 ALA A N 1
ATOM 642 C CA . ALA A 1 90 ? -4.133 18.957 3.706 1.00 43.06 90 ALA A CA 1
ATOM 643 C C . ALA A 1 90 ? -4.110 17.750 2.744 1.00 43.06 90 ALA A C 1
ATOM 645 O O . ALA A 1 90 ? -3.140 17.014 2.589 1.00 43.06 90 ALA A O 1
ATOM 646 N N . ALA A 1 91 ? -5.233 17.607 2.035 1.00 41.06 91 ALA A N 1
ATOM 647 C CA . ALA A 1 91 ? -5.396 16.771 0.860 1.00 41.06 91 ALA A CA 1
ATOM 648 C C . ALA A 1 91 ? -4.377 17.138 -0.232 1.00 41.06 91 ALA A C 1
ATOM 650 O O . ALA A 1 91 ? -4.422 18.231 -0.794 1.00 41.06 91 ALA A O 1
ATOM 651 N N . ALA A 1 92 ? -3.507 1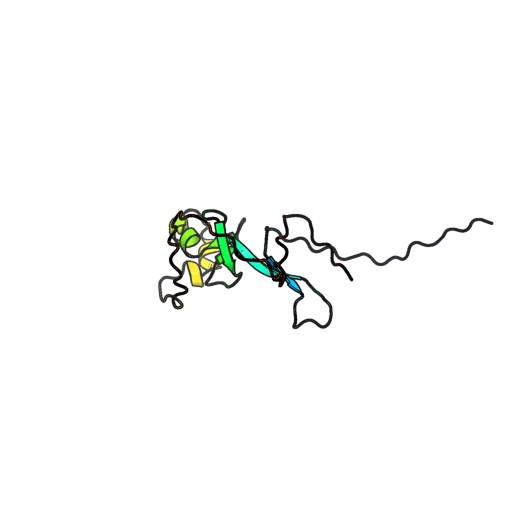6.187 -0.575 1.00 39.97 92 ALA A N 1
ATOM 652 C CA . ALA A 1 92 ? -2.927 16.139 -1.906 1.00 39.97 92 ALA A CA 1
ATOM 653 C C . ALA A 1 92 ? -4.069 15.976 -2.920 1.00 39.97 92 ALA A C 1
ATOM 655 O O . ALA A 1 92 ? -5.015 15.214 -2.695 1.00 39.97 92 ALA A O 1
ATOM 656 N N . GLY A 1 93 ? -3.982 16.770 -3.983 1.00 37.72 93 GLY A N 1
ATOM 657 C CA . GLY A 1 93 ? -5.017 16.993 -4.974 1.00 37.72 93 GLY A CA 1
ATOM 658 C C . GLY A 1 93 ? -5.651 15.735 -5.557 1.00 37.72 93 GLY A C 1
ATOM 659 O O . GLY A 1 93 ? -5.077 14.650 -5.629 1.00 37.72 93 GLY A O 1
ATOM 660 N N . ALA A 1 94 ? -6.887 15.955 -5.981 1.00 37.78 94 ALA A N 1
ATOM 661 C CA . ALA A 1 94 ? -7.760 15.033 -6.664 1.00 37.78 94 ALA A CA 1
ATOM 662 C C . ALA A 1 94 ? -7.057 14.203 -7.754 1.00 37.78 94 ALA A C 1
ATOM 664 O O . ALA A 1 94 ? -6.604 14.730 -8.763 1.00 37.78 94 ALA A O 1
ATOM 665 N N . ALA A 1 95 ? -7.132 12.881 -7.613 1.00 38.06 95 ALA A N 1
ATOM 666 C CA . ALA A 1 95 ? -7.421 12.009 -8.744 1.00 38.06 95 ALA A CA 1
ATOM 667 C C . ALA A 1 95 ? -8.883 11.570 -8.604 1.00 38.06 95 ALA A C 1
ATOM 669 O O . ALA A 1 95 ? -9.202 10.454 -8.192 1.00 38.06 95 ALA A O 1
ATOM 670 N N . GLY A 1 96 ? -9.785 12.513 -8.873 1.00 40.03 96 GLY A N 1
ATOM 671 C CA . GLY A 1 96 ? -11.161 12.182 -9.185 1.00 40.03 96 GLY A CA 1
ATOM 672 C C . GLY A 1 96 ? -11.191 11.534 -10.561 1.00 40.03 96 GLY A C 1
ATOM 673 O O . GLY A 1 96 ? -10.997 12.211 -11.560 1.00 40.03 96 GLY A O 1
ATOM 674 N N . VAL A 1 97 ? -11.466 10.235 -10.609 1.00 42.06 97 VAL A N 1
ATOM 675 C CA . VAL A 1 97 ? -12.295 9.674 -11.675 1.00 42.06 97 VAL A CA 1
ATOM 676 C C . VAL A 1 97 ? -13.405 8.8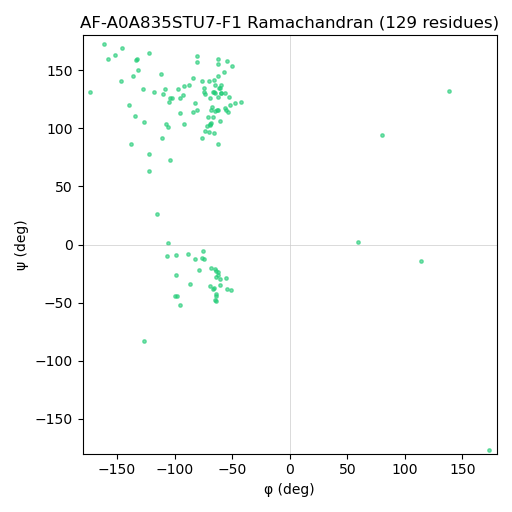86 -10.998 1.00 42.06 97 VAL A C 1
ATOM 678 O O . VAL A 1 97 ? -13.192 7.845 -10.375 1.00 42.06 97 VAL A O 1
ATOM 681 N N . ALA A 1 98 ? -14.591 9.485 -11.032 1.00 40.69 98 ALA A N 1
ATOM 682 C CA . ALA A 1 98 ? -15.835 8.854 -10.650 1.00 40.69 98 ALA A CA 1
ATOM 683 C C . ALA A 1 98 ? -16.083 7.652 -11.568 1.00 40.69 98 ALA A C 1
ATOM 685 O O . ALA A 1 98 ? -15.929 7.740 -12.786 1.00 40.69 98 ALA A O 1
ATOM 686 N N . GLY A 1 99 ? -16.468 6.527 -10.974 1.00 38.19 99 GLY A N 1
ATOM 687 C CA . GLY A 1 99 ? -17.104 5.450 -11.714 1.00 38.19 99 GLY A CA 1
ATOM 688 C C . GLY A 1 99 ? -18.541 5.841 -12.044 1.00 38.19 99 GLY A C 1
ATOM 689 O O . GLY A 1 99 ? -19.268 6.313 -11.174 1.00 38.19 99 GLY A O 1
ATOM 690 N N . GLY A 1 100 ? -18.947 5.602 -13.285 1.00 33.22 100 GLY A N 1
ATOM 691 C CA . GLY A 1 100 ? -20.341 5.539 -13.702 1.00 33.22 100 GLY A CA 1
ATOM 692 C C . GLY A 1 100 ? -20.500 4.309 -14.581 1.00 33.22 100 GLY A C 1
ATOM 693 O O . GLY A 1 100 ? -19.922 4.246 -15.663 1.00 33.22 100 GLY A O 1
ATOM 694 N N . GLY A 1 101 ? -21.210 3.297 -14.086 1.00 37.75 101 GLY A N 1
ATOM 695 C CA . GLY A 1 101 ? -21.625 2.164 -14.901 1.00 37.75 101 GLY A CA 1
ATOM 696 C C . GLY A 1 101 ? -22.792 2.562 -15.801 1.00 37.75 101 GLY A C 1
ATOM 697 O O . GLY A 1 101 ? -23.704 3.254 -15.359 1.00 37.75 101 GLY A O 1
ATOM 698 N N . ALA A 1 102 ? -22.783 2.070 -17.035 1.00 33.62 102 ALA A N 1
ATOM 699 C CA . ALA A 1 102 ? -23.979 1.914 -17.846 1.00 33.62 102 ALA A CA 1
ATOM 700 C C . ALA A 1 102 ? -23.870 0.581 -18.590 1.00 33.62 102 ALA A C 1
ATOM 702 O O . ALA A 1 102 ? -22.919 0.341 -19.333 1.00 33.62 102 ALA A O 1
ATOM 703 N N . ALA A 1 103 ? -24.838 -0.299 -18.343 1.00 42.19 103 ALA A N 1
ATOM 704 C CA . ALA A 1 103 ? -25.147 -1.399 -19.237 1.00 42.19 103 ALA A CA 1
ATOM 705 C C . ALA A 1 103 ? -25.708 -0.809 -20.542 1.00 42.19 103 ALA A C 1
ATOM 707 O O . ALA A 1 103 ? -26.590 0.046 -20.502 1.00 42.19 103 ALA A O 1
ATOM 708 N N . GLY A 1 104 ? -25.194 -1.250 -21.687 1.00 31.44 104 GLY A N 1
ATOM 709 C CA . GLY A 1 104 ? -25.643 -0.804 -23.004 1.00 31.44 104 GLY A CA 1
ATOM 710 C C . GLY A 1 104 ? -24.965 -1.614 -24.104 1.00 31.44 104 GLY A C 1
ATOM 711 O O . GLY A 1 104 ? -23.765 -1.854 -24.047 1.00 31.44 104 GLY A O 1
ATOM 712 N N . ALA A 1 105 ? -25.772 -2.100 -25.040 1.00 34.34 105 ALA A N 1
ATOM 713 C CA . ALA A 1 105 ? -25.476 -3.131 -26.025 1.00 34.34 105 ALA A CA 1
ATOM 714 C C . ALA A 1 105 ? -24.351 -2.804 -27.031 1.00 34.34 105 ALA A C 1
ATOM 716 O O . ALA A 1 105 ? -24.017 -1.649 -27.283 1.00 34.34 105 ALA A O 1
ATOM 717 N N . ALA A 1 106 ? -23.812 -3.875 -27.626 1.00 40.09 106 ALA A N 1
ATOM 718 C CA . ALA A 1 106 ? -22.846 -3.870 -28.724 1.00 40.09 106 ALA A CA 1
ATOM 719 C C . ALA A 1 106 ? -23.320 -3.053 -29.944 1.00 40.09 106 ALA A C 1
ATOM 721 O O . ALA A 1 106 ? -24.521 -2.935 -30.191 1.00 40.09 106 ALA A O 1
ATOM 722 N N . PRO A 1 107 ? -22.372 -2.611 -30.788 1.00 43.06 107 PRO A N 1
ATOM 723 C CA . PRO A 1 107 ? -22.252 -3.340 -32.048 1.00 43.06 107 PRO A CA 1
ATOM 724 C C . PRO A 1 107 ? -20.810 -3.686 -32.437 1.00 43.06 107 PRO A C 1
ATOM 726 O O . PRO A 1 107 ? -19.828 -3.101 -31.981 1.00 43.06 107 PRO A O 1
ATOM 729 N N . ALA A 1 108 ? -20.719 -4.696 -33.299 1.00 48.41 108 ALA A N 1
ATOM 730 C CA . ALA A 1 108 ? -19.498 -5.207 -33.892 1.00 48.41 108 ALA A CA 1
ATOM 731 C C . ALA A 1 108 ? -18.765 -4.127 -34.703 1.00 48.41 108 ALA A C 1
ATOM 733 O O . ALA A 1 108 ? -19.348 -3.487 -35.574 1.00 48.41 108 ALA A O 1
ATOM 734 N N . SER A 1 109 ? -17.465 -3.974 -34.459 1.00 50.81 109 SER A N 1
ATOM 735 C CA . SER A 1 109 ? -16.541 -3.370 -35.416 1.00 50.81 109 SER A CA 1
ATOM 736 C C . SER A 1 109 ? -15.167 -4.033 -35.297 1.00 50.81 109 SER A C 1
ATOM 738 O O . SER A 1 109 ? -14.731 -4.474 -34.234 1.00 50.81 109 SER A O 1
ATOM 740 N N . THR A 1 110 ? -14.567 -4.225 -36.461 1.00 39.78 110 THR A N 1
ATOM 741 C CA . THR A 1 110 ? -13.448 -5.104 -36.798 1.00 39.78 110 THR A CA 1
ATOM 742 C C . THR A 1 110 ? -12.185 -4.868 -35.975 1.00 39.78 110 THR A C 1
ATOM 744 O O . THR A 1 110 ? -11.675 -3.755 -35.877 1.00 39.78 110 THR A O 1
ATOM 747 N N . ALA A 1 111 ? -11.653 -5.964 -35.432 1.00 40.03 111 ALA A N 1
ATOM 748 C CA . ALA A 1 111 ? -10.415 -6.013 -34.675 1.00 40.03 111 ALA A CA 1
ATOM 749 C C . ALA A 1 111 ? -9.194 -5.738 -35.567 1.00 40.03 111 ALA A C 1
ATOM 751 O O . ALA A 1 111 ? -8.847 -6.549 -36.423 1.00 40.03 111 ALA A O 1
ATOM 752 N N . SER A 1 112 ? -8.493 -4.638 -35.292 1.00 46.50 112 SER A N 1
ATOM 753 C CA . SER A 1 112 ? -7.058 -4.531 -35.552 1.00 46.50 112 SER A CA 1
ATOM 754 C C . SER A 1 112 ? -6.356 -4.571 -34.197 1.00 46.50 112 SER A C 1
ATOM 756 O O . SER A 1 112 ? -6.452 -3.651 -33.384 1.00 46.50 112 SER A O 1
ATOM 758 N N . ALA A 1 113 ? -5.767 -5.726 -33.895 1.00 47.22 113 ALA A N 1
ATOM 759 C CA . ALA A 1 113 ? -5.207 -6.052 -32.596 1.00 47.22 113 ALA A CA 1
ATOM 760 C C . ALA A 1 113 ? -3.865 -5.339 -32.380 1.00 47.22 113 ALA A C 1
ATOM 762 O O . ALA A 1 113 ? -2.807 -5.886 -32.674 1.00 47.22 113 ALA A O 1
ATOM 763 N N . GLN A 1 114 ? -3.891 -4.145 -31.790 1.00 49.06 114 GLN A N 1
ATOM 764 C CA . GLN A 1 114 ? -2.732 -3.643 -31.055 1.00 49.06 114 GLN A CA 1
ATOM 765 C C . GLN A 1 114 ? -2.887 -4.056 -29.597 1.00 49.06 114 GLN A C 1
ATOM 767 O O . GLN A 1 114 ? -3.723 -3.544 -28.859 1.00 49.06 114 GLN A O 1
ATOM 772 N N . ARG A 1 115 ? -2.115 -5.076 -29.217 1.00 45.34 115 ARG A N 1
ATOM 773 C CA . ARG A 1 115 ? -2.078 -5.660 -27.878 1.00 45.34 115 ARG A CA 1
ATOM 774 C C . ARG A 1 115 ? -1.504 -4.618 -26.909 1.00 45.34 115 ARG A C 1
ATOM 776 O O . ARG A 1 115 ? -0.298 -4.387 -26.965 1.00 45.34 115 ARG A O 1
ATOM 783 N N . PRO A 1 116 ? -2.287 -4.023 -25.989 1.00 44.53 116 PRO A N 1
ATOM 784 C CA . PRO A 1 116 ? -1.678 -3.320 -24.873 1.00 44.53 116 PRO A CA 1
ATOM 785 C C . PRO A 1 116 ? -0.898 -4.369 -24.082 1.00 44.53 116 PRO A C 1
ATOM 787 O O . PRO A 1 116 ? -1.431 -5.435 -23.748 1.00 44.53 116 PRO A O 1
ATOM 790 N N . THR A 1 117 ? 0.382 -4.115 -23.833 1.00 50.12 117 THR A N 1
ATOM 791 C CA . THR A 1 117 ? 1.218 -4.931 -22.955 1.00 50.12 117 THR A CA 1
ATOM 792 C C . THR A 1 117 ? 0.619 -4.864 -21.552 1.00 50.12 117 THR A C 1
ATOM 794 O O . THR A 1 117 ? 0.939 -4.004 -20.739 1.00 50.12 117 THR A O 1
ATOM 797 N N . ARG A 1 118 ? -0.349 -5.750 -21.287 1.00 54.88 118 ARG A N 1
ATOM 798 C CA . ARG A 1 118 ? -1.001 -5.891 -19.987 1.00 54.88 118 ARG A CA 1
ATOM 799 C C . ARG A 1 118 ? 0.096 -6.087 -18.950 1.00 54.88 118 ARG A C 1
ATOM 801 O O . ARG A 1 118 ? 0.768 -7.118 -18.970 1.00 54.88 118 ARG A O 1
ATOM 808 N N . GLY A 1 119 ? 0.244 -5.120 -18.044 1.00 54.12 119 GLY A N 1
ATOM 809 C CA . GLY A 1 119 ? 1.015 -5.309 -16.823 1.00 54.12 119 GLY A CA 1
ATOM 810 C C . GLY A 1 119 ? 0.592 -6.632 -16.190 1.00 54.12 119 GLY A C 1
ATOM 811 O O . GLY A 1 119 ? -0.598 -6.874 -15.958 1.00 54.12 119 GLY A O 1
ATOM 812 N N . ARG A 1 120 ? 1.552 -7.540 -16.011 1.00 61.03 120 ARG A N 1
ATOM 813 C CA . ARG A 1 120 ? 1.290 -8.884 -15.501 1.00 61.03 120 ARG A CA 1
ATOM 814 C C . ARG A 1 120 ? 0.787 -8.747 -14.066 1.00 61.03 120 ARG A C 1
ATOM 816 O O . ARG A 1 120 ? 1.515 -8.283 -13.194 1.00 61.03 120 ARG A O 1
ATOM 823 N N . ARG A 1 121 ? -0.467 -9.134 -13.814 1.00 56.53 121 ARG A N 1
ATOM 824 C CA . ARG A 1 121 ? -0.970 -9.314 -12.447 1.00 56.53 121 ARG A CA 1
ATOM 825 C C . ARG A 1 121 ? -0.229 -10.509 -11.856 1.00 56.53 121 ARG A C 1
ATOM 827 O O . ARG A 1 121 ? -0.350 -11.611 -12.384 1.00 56.53 121 ARG A O 1
ATOM 834 N N . VAL A 1 122 ? 0.528 -10.291 -10.787 1.00 64.12 122 VAL A N 1
ATOM 835 C CA . VAL A 1 122 ? 1.253 -11.361 -10.095 1.00 64.12 122 VAL A CA 1
ATOM 836 C C . VAL A 1 122 ? 0.487 -11.738 -8.828 1.00 64.12 122 VAL A C 1
ATOM 838 O O . VAL A 1 122 ? 0.121 -10.879 -8.027 1.00 64.12 122 VAL A O 1
ATOM 841 N N . THR A 1 123 ? 0.165 -13.019 -8.668 1.00 63.50 123 THR A N 1
ATOM 842 C CA . THR A 1 123 ? -0.391 -13.584 -7.430 1.00 63.50 123 THR A CA 1
ATOM 843 C C . THR A 1 123 ? 0.724 -13.842 -6.421 1.00 63.50 123 THR A C 1
ATOM 845 O O . THR A 1 123 ? 1.893 -13.980 -6.780 1.00 63.50 123 THR A O 1
ATOM 848 N N . ARG A 1 124 ? 0.365 -13.889 -5.134 1.00 54.31 124 ARG A N 1
ATOM 849 C CA . ARG A 1 124 ? 1.296 -14.201 -4.043 1.00 54.31 124 ARG A CA 1
ATOM 850 C C . ARG A 1 124 ? 2.042 -15.508 -4.364 1.00 54.31 124 ARG A C 1
ATOM 852 O O . ARG A 1 124 ? 1.389 -16.532 -4.521 1.00 54.31 124 ARG A O 1
ATOM 859 N N . GLY A 1 125 ? 3.374 -15.459 -4.460 1.00 55.69 125 GLY A N 1
ATOM 860 C CA . GLY A 1 125 ? 4.230 -16.644 -4.649 1.00 55.69 125 GLY A CA 1
ATOM 861 C C . GLY A 1 125 ? 4.992 -16.759 -5.979 1.00 55.69 125 GLY A C 1
ATOM 862 O O . GLY A 1 125 ? 5.955 -17.525 -6.030 1.00 55.69 125 GLY A O 1
ATOM 863 N N . ASP A 1 126 ? 4.661 -15.973 -7.013 1.00 54.12 126 ASP A N 1
ATOM 864 C CA . ASP A 1 126 ? 5.221 -16.172 -8.365 1.00 54.12 126 ASP A CA 1
ATOM 865 C C . ASP A 1 126 ? 5.958 -14.957 -8.947 1.00 54.12 126 ASP A C 1
ATOM 867 O O . ASP A 1 126 ? 5.476 -14.270 -9.850 1.00 54.12 126 ASP A O 1
ATOM 871 N N . VAL A 1 127 ? 7.196 -14.734 -8.500 1.00 57.41 127 VAL A N 1
ATOM 872 C CA . VAL A 1 127 ? 8.174 -13.949 -9.271 1.00 57.41 127 VAL A CA 1
ATOM 873 C C . VAL A 1 127 ? 9.191 -14.920 -9.863 1.00 57.41 127 VAL A C 1
ATOM 875 O O . VAL A 1 127 ? 10.082 -15.409 -9.173 1.00 57.41 127 VAL A O 1
ATOM 878 N N . SER A 1 128 ? 9.025 -15.227 -11.150 1.00 54.09 128 SER A N 1
ATOM 879 C CA . SER A 1 128 ? 10.089 -15.786 -11.981 1.00 54.09 128 SER A CA 1
ATOM 880 C C . SER A 1 128 ? 10.733 -14.612 -12.706 1.00 54.09 128 SER A C 1
ATOM 882 O O . SER A 1 128 ? 10.078 -13.932 -13.499 1.00 54.09 128 SER A O 1
ATOM 884 N N . THR A 1 129 ? 11.986 -14.328 -12.367 1.00 45.31 129 THR A N 1
ATOM 885 C CA . THR A 1 129 ? 12.829 -13.411 -13.129 1.00 45.31 129 THR A CA 1
ATOM 886 C C . THR A 1 129 ? 13.220 -14.155 -14.402 1.00 45.31 129 THR A C 1
ATOM 888 O O . THR A 1 129 ? 14.087 -15.025 -14.361 1.00 45.31 129 THR A O 1
ATOM 891 N N . ALA A 1 130 ? 12.512 -13.903 -15.503 1.00 38.91 130 ALA A N 1
ATOM 892 C CA . ALA A 1 130 ? 12.979 -14.337 -16.814 1.00 38.91 130 ALA A CA 1
ATOM 893 C C . ALA A 1 130 ? 14.205 -13.483 -17.204 1.00 38.91 130 ALA A C 1
ATOM 895 O O . ALA A 1 130 ? 14.213 -12.297 -16.857 1.00 38.91 130 ALA A O 1
ATOM 896 N N . PRO A 1 131 ? 15.231 -14.093 -17.826 1.00 37.50 131 PRO A N 1
ATOM 897 C CA . PRO A 1 131 ? 16.490 -13.435 -18.177 1.00 37.50 131 PRO A CA 1
ATOM 898 C C . PRO A 1 131 ? 16.322 -12.325 -19.217 1.00 37.50 131 PRO A C 1
ATOM 900 O O . PRO A 1 131 ? 15.371 -12.405 -20.030 1.00 37.50 131 PRO A O 1
#

Mean predicted aligned error: 14.72 Å

Organism: Chlamydomonas incerta (NCBI:txid51695)

Sequence (131 aa):
MHSDAGAPGGGACRVAFLEQGWLAVDPFLVKARPLLLGSPCSLCQRPVCVAEGCSLFYAKRFCVHCARANAAAFPPAVHKAAPAIFGGGAAAGAAGVAGGGAAGAAPASTASAQRPTRGRRVTRGDVSTAP

Foldseek 3Di:
DDDDPDDPPDPDDDDFDLFWAFWDFDPPDPDTDTDGQFAQAPPPRDTFGPDLLAWDDDSYIHGLVRCLVPVVVDDVVSCVVRCSRNPPDDDDDDPDDDDDDDDDDDDDDDDPDPDDPPRDGDGGPDDDPDD

Radius of gyration: 21.3 Å; Cα contacts (8 Å, |Δi|>4): 137; chains: 1; bounding box: 61×62×54 Å

InterPro domains:
  IPR018785 Cysteine-rich DPF motif domain [PF10170] (12-80)
  IPR018785 Cysteine-rich DPF motif domain [PR01995] (12-30)
  IPR018785 Cysteine-rich DPF motif domain [PR01995] (34-55)
  IPR018785 Cysteine-rich DPF motif domain [PR01995] (57-78)
  IPR042426 Cysteine-rich DPF motif domain-containing protein 1 [PTHR31849] (2-82)